Protein AF-A0A136KJE7-F1 (afdb_monomer)

Solvent-accessible surface area (backbone atoms only — not comparable to full-atom values): 7006 Å² total; per-residue (Å²): 77,100,61,38,34,40,43,37,46,48,69,60,40,24,72,77,70,72,50,86,66,73,69,82,59,45,36,32,40,38,42,53,84,40,33,40,37,35,31,39,75,92,46,44,67,60,56,72,63,62,79,51,94,48,48,46,64,43,78,36,43,94,92,47,36,64,54,60,54,52,38,52,53,30,60,77,68,74,46,73,58,38,35,48,53,76,88,57,54,54,74,65,56,50,51,51,34,41,75,67,48,43,59,52,84,64,68,90,85,64,84,80,87,78,89,87,80,135

Foldseek 3Di:
DQAKEKEQDQVVCCVVQVDHDPDRQKIWIDHDQAIEIEGAPVVVVVQPVRPDPRYHYDHADPVRHPLNVVLVVCVVVVHQEYEYDPPRDDPVRVVSNCVRRNYDYDPPPDDPPDDDDD

Mean predicted aligned error: 8.05 Å

Nearest PDB structures (foldseek):
  5cnx-assembly1_C  TM=8.457E-01  e=2.550E-07  Escherichia coli K-12
  5cde-assembly1_B  TM=7.643E-01  e=7.308E-04  Xanthomonas campestris pv. campestris str. ATCC 33913
  3ctz-assembly1_A  TM=7.432E-01  e=2.943E-03  Homo sapiens
  1kp0-assembly1_B  TM=7.437E-01  e=2.754E-03  Actinobacillus
  7yto-assembly2_F-2  TM=7.126E-01  e=5.347E-03  Alcaligenes sp.

Sequence (118 aa):
MRYPLLISNPTNILHLTGISIESRDGWALAIEDEIFFFTDARYSDVLNSTKKPNITTQEISATHPLSVRIQKILALKNHNELYYEADNLTVNEMKLLRKKVGCKTEAYGRRSSQAASN

Radius of gyration: 15.11 Å; Cα contacts (8 Å, |Δi|>4): 173; chains: 1; bounding box: 31×30×56 Å

Structure (mmCIF, N/CA/C/O backbone):
data_AF-A0A136KJE7-F1
#
_entry.id   AF-A0A136KJE7-F1
#
loop_
_atom_site.group_PDB
_atom_site.id
_atom_site.type_symbol
_atom_site.label_atom_id
_atom_site.label_alt_id
_atom_site.label_comp_id
_atom_site.label_asym_id
_atom_site.label_entity_id
_atom_site.label_seq_id
_atom_site.pdbx_PDB_ins_code
_atom_site.Cartn_x
_atom_site.Cartn_y
_atom_site.Cartn_z
_atom_site.occupancy
_atom_site.B_iso_or_equiv
_atom_site.auth_seq_id
_atom_site.auth_comp_id
_atom_site.auth_asym_id
_atom_site.auth_atom_id
_atom_site.pdbx_PDB_model_num
ATOM 1 N N . MET A 1 1 ? -12.738 -3.817 8.349 1.00 58.88 1 MET A N 1
ATOM 2 C CA . MET A 1 1 ? -11.629 -4.246 9.253 1.00 58.88 1 MET A CA 1
ATOM 3 C C . MET A 1 1 ? -11.228 -3.092 10.169 1.00 58.88 1 MET A C 1
ATOM 5 O O . MET A 1 1 ? -10.997 -2.012 9.653 1.00 58.88 1 MET A O 1
ATOM 9 N N . ARG A 1 2 ? -11.117 -3.279 11.496 1.00 76.94 2 ARG A N 1
ATOM 10 C CA . ARG A 1 2 ? -10.711 -2.186 12.417 1.00 76.94 2 ARG A CA 1
ATOM 11 C C . ARG A 1 2 ? -9.225 -1.808 12.302 1.00 76.94 2 ARG A C 1
ATOM 13 O O . ARG A 1 2 ? -8.840 -0.715 12.701 1.00 76.94 2 ARG A O 1
ATOM 20 N N . TYR A 1 3 ? -8.398 -2.712 11.782 1.00 87.50 3 TYR A N 1
ATOM 21 C CA . TYR A 1 3 ? -6.950 -2.547 11.698 1.00 87.50 3 TYR A CA 1
ATOM 22 C C . TYR A 1 3 ? -6.491 -2.470 10.235 1.00 87.50 3 TYR A C 1
ATOM 24 O O . TYR A 1 3 ? -6.922 -3.311 9.443 1.00 87.50 3 TYR A O 1
ATOM 32 N N . PRO A 1 4 ? -5.625 -1.504 9.873 1.00 93.19 4 PRO A N 1
ATOM 33 C CA . PRO A 1 4 ? -5.074 -1.389 8.528 1.00 93.19 4 PRO A CA 1
ATOM 34 C C . PRO A 1 4 ? -4.236 -2.602 8.136 1.00 93.19 4 PRO A C 1
ATOM 36 O O . PRO A 1 4 ? -3.271 -2.934 8.829 1.00 93.19 4 PRO A O 1
ATOM 39 N N . LEU A 1 5 ? -4.562 -3.216 7.000 1.00 94.56 5 LEU A N 1
ATOM 40 C CA . LEU A 1 5 ? -3.839 -4.363 6.456 1.00 94.56 5 LEU A CA 1
ATOM 41 C C . LEU A 1 5 ? -3.238 -4.018 5.093 1.00 94.56 5 LEU A C 1
ATOM 43 O O . LEU A 1 5 ? -3.963 -3.673 4.162 1.00 94.56 5 LEU A O 1
ATOM 47 N N . LEU A 1 6 ? -1.916 -4.136 4.975 1.00 94.56 6 LEU A N 1
ATOM 48 C CA . LEU A 1 6 ? -1.193 -4.072 3.711 1.00 94.56 6 LEU A CA 1
ATOM 49 C C . LEU A 1 6 ? -1.129 -5.464 3.075 1.00 94.56 6 LEU A C 1
ATOM 51 O O . LEU A 1 6 ? -0.444 -6.365 3.562 1.00 94.56 6 LEU A O 1
ATOM 55 N N . ILE A 1 7 ? -1.815 -5.597 1.953 1.00 93.69 7 ILE A N 1
ATOM 56 C CA . ILE A 1 7 ? -1.806 -6.753 1.072 1.00 93.69 7 ILE A CA 1
ATOM 57 C C . ILE A 1 7 ? -0.788 -6.503 -0.040 1.00 93.69 7 ILE A C 1
ATOM 59 O O . ILE A 1 7 ? -0.740 -5.441 -0.661 1.00 93.69 7 ILE A O 1
ATOM 63 N N . SER A 1 8 ? 0.035 -7.508 -0.278 1.00 91.81 8 SER A N 1
ATOM 64 C CA . SER A 1 8 ? 1.131 -7.518 -1.243 1.00 91.81 8 SER A CA 1
ATOM 65 C C . SER A 1 8 ? 1.054 -8.728 -2.172 1.00 91.81 8 SER A C 1
ATOM 67 O O . SER A 1 8 ? 1.648 -8.712 -3.245 1.00 91.81 8 SER A O 1
ATOM 69 N N . ASN A 1 9 ? 0.362 -9.800 -1.775 1.00 91.56 9 ASN A N 1
ATOM 70 C CA . ASN A 1 9 ? 0.139 -10.990 -2.580 1.00 91.56 9 ASN A CA 1
ATOM 71 C C . ASN A 1 9 ? -0.803 -10.674 -3.760 1.00 91.56 9 ASN A C 1
ATOM 73 O O . ASN A 1 9 ? -1.944 -10.269 -3.522 1.00 91.56 9 ASN A O 1
ATOM 77 N N . PRO A 1 10 ? -0.382 -10.894 -5.021 1.00 91.75 10 PRO A N 1
ATOM 78 C CA . PRO A 1 10 ? -1.185 -10.546 -6.197 1.00 91.75 10 PRO A CA 1
ATOM 79 C C . PRO A 1 10 ? -2.531 -11.273 -6.262 1.00 91.75 10 PRO A C 1
ATOM 81 O O . PRO A 1 10 ? -3.529 -10.686 -6.673 1.00 91.75 10 PRO A O 1
ATOM 84 N N . THR A 1 11 ? -2.593 -12.524 -5.798 1.00 92.00 11 THR A N 1
ATOM 85 C CA . THR A 1 11 ? -3.840 -13.300 -5.733 1.00 92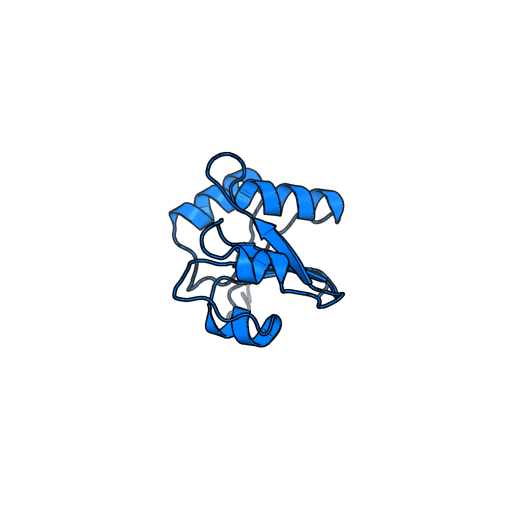.00 11 THR A CA 1
ATOM 86 C C . THR A 1 11 ? -4.823 -12.677 -4.746 1.00 92.00 11 THR A C 1
ATOM 88 O O . THR A 1 11 ? -6.008 -12.546 -5.054 1.00 92.00 11 THR A O 1
ATOM 91 N N . ASN A 1 12 ? -4.341 -12.230 -3.583 1.00 92.75 12 ASN A N 1
ATOM 92 C CA . ASN A 1 12 ? -5.188 -11.574 -2.583 1.00 92.75 12 ASN A CA 1
ATOM 93 C C . ASN A 1 12 ? -5.616 -10.174 -3.039 1.00 92.75 12 ASN A C 1
ATOM 95 O O . ASN A 1 12 ? -6.763 -9.783 -2.829 1.00 92.75 12 ASN A O 1
ATOM 99 N N . ILE A 1 13 ? -4.735 -9.445 -3.728 1.00 93.44 13 ILE A N 1
ATOM 100 C CA . ILE A 1 13 ? -5.073 -8.172 -4.375 1.00 93.44 13 ILE A CA 1
ATOM 101 C C . ILE A 1 13 ? -6.192 -8.381 -5.396 1.00 93.44 13 ILE A C 1
ATOM 103 O O . ILE A 1 13 ? -7.203 -7.681 -5.321 1.00 93.44 13 ILE A O 1
ATOM 107 N N . LEU A 1 14 ? -6.062 -9.360 -6.296 1.00 93.00 14 LEU A N 1
ATOM 108 C CA . LEU A 1 14 ? -7.093 -9.687 -7.283 1.00 93.00 14 LEU A CA 1
ATOM 109 C C . LEU A 1 14 ? -8.416 -10.053 -6.607 1.00 93.00 14 LEU A C 1
ATOM 111 O O . LEU A 1 14 ? -9.464 -9.553 -7.008 1.00 93.00 14 LEU A O 1
ATOM 115 N N . HIS A 1 15 ? -8.377 -10.875 -5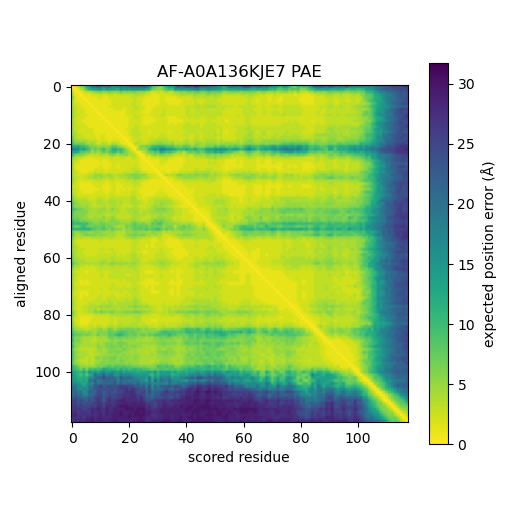.559 1.00 92.00 15 HIS A N 1
ATOM 116 C CA . HIS A 1 15 ? -9.575 -11.278 -4.827 1.00 92.00 15 HIS A CA 1
ATOM 117 C C . HIS A 1 15 ? -10.307 -10.086 -4.185 1.00 92.00 15 HIS A C 1
ATOM 119 O O . HIS A 1 15 ? -11.529 -9.991 -4.279 1.00 92.00 15 HIS A O 1
ATOM 125 N N . LEU A 1 16 ? -9.569 -9.155 -3.571 1.00 90.25 16 LEU A N 1
ATOM 126 C CA . LEU A 1 16 ? -10.145 -8.004 -2.865 1.00 90.25 16 LEU A CA 1
ATOM 127 C C . LEU A 1 16 ? -10.584 -6.876 -3.804 1.00 90.25 16 LEU A C 1
ATOM 129 O O . LEU A 1 16 ? -11.596 -6.218 -3.571 1.00 90.25 16 LEU A O 1
ATOM 133 N N . THR A 1 17 ? -9.811 -6.624 -4.858 1.00 91.00 17 THR A N 1
ATOM 134 C CA . THR A 1 17 ? -9.987 -5.437 -5.709 1.00 91.00 17 THR A CA 1
ATOM 135 C C . THR A 1 17 ? -10.613 -5.756 -7.061 1.00 91.00 17 THR A C 1
ATOM 137 O O . THR A 1 17 ? -11.218 -4.881 -7.685 1.00 91.00 17 THR A O 1
ATOM 140 N N . GLY A 1 18 ? -10.522 -7.003 -7.527 1.00 90.88 18 GLY A N 1
ATOM 141 C CA . GLY A 1 18 ? -10.797 -7.390 -8.913 1.00 90.88 18 GLY A CA 1
ATOM 142 C C . GLY A 1 18 ? -9.755 -6.880 -9.914 1.00 90.88 18 GLY A C 1
ATOM 143 O O . GLY A 1 18 ? -9.966 -7.023 -11.114 1.00 90.88 18 GLY A O 1
ATOM 144 N N . ILE A 1 19 ? -8.665 -6.267 -9.444 1.00 90.25 19 ILE A N 1
ATOM 145 C CA . ILE A 1 19 ? -7.581 -5.756 -10.281 1.00 90.25 19 ILE A CA 1
ATOM 146 C C . ILE A 1 19 ? -6.556 -6.870 -10.461 1.00 90.25 19 ILE A C 1
ATOM 148 O O . ILE A 1 19 ? -6.001 -7.384 -9.490 1.00 90.25 19 ILE A O 1
ATOM 152 N N . SER A 1 20 ? -6.298 -7.228 -11.715 1.00 89.62 20 SER A N 1
ATOM 153 C CA . SER A 1 20 ? -5.202 -8.123 -12.065 1.00 89.62 20 SER A CA 1
ATOM 154 C C . SER A 1 20 ? -3.945 -7.295 -12.304 1.00 89.62 20 SER A C 1
ATOM 156 O O . SER A 1 20 ? -3.952 -6.366 -13.109 1.00 89.62 20 SER A O 1
ATOM 158 N N . ILE A 1 21 ? -2.885 -7.630 -11.579 1.00 84.75 21 ILE A N 1
ATOM 159 C CA . ILE A 1 21 ? -1.540 -7.109 -11.795 1.00 84.75 21 ILE A CA 1
ATOM 160 C C . ILE A 1 21 ? -0.612 -8.275 -12.073 1.00 84.75 21 ILE A C 1
ATOM 162 O O . ILE A 1 21 ? -0.743 -9.348 -11.475 1.00 84.75 21 ILE A O 1
ATOM 166 N N . GLU A 1 22 ? 0.336 -8.057 -12.972 1.00 75.31 22 GLU A N 1
ATOM 167 C CA . GLU A 1 22 ? 1.407 -9.013 -13.165 1.00 75.31 22 GLU A CA 1
ATOM 168 C C . GLU A 1 22 ? 2.396 -8.882 -12.009 1.00 75.31 22 GLU A C 1
ATOM 170 O O . GLU A 1 22 ? 2.828 -7.788 -11.648 1.00 75.31 22 GLU A O 1
ATOM 175 N N . SER A 1 23 ? 2.798 -10.017 -11.439 1.00 70.94 23 SER A N 1
ATOM 176 C CA . SER A 1 23 ? 3.856 -10.065 -10.429 1.00 70.94 23 SER A CA 1
ATOM 177 C C . SER A 1 23 ? 3.620 -9.113 -9.234 1.00 70.94 23 SER A C 1
ATOM 179 O O . SER A 1 23 ? 2.492 -8.914 -8.792 1.00 70.94 23 SER A O 1
ATOM 181 N N . ARG A 1 24 ? 4.696 -8.573 -8.655 1.00 76.31 24 ARG A N 1
ATOM 182 C CA . ARG A 1 24 ? 4.734 -7.792 -7.410 1.00 76.31 24 ARG A CA 1
ATOM 183 C C . ARG A 1 24 ? 4.724 -6.277 -7.673 1.00 76.31 24 ARG A C 1
ATOM 185 O O . ARG A 1 24 ? 5.379 -5.525 -6.959 1.00 76.31 24 ARG A O 1
ATOM 192 N N . ASP A 1 25 ? 3.995 -5.855 -8.707 1.00 88.19 25 ASP A N 1
ATOM 193 C CA . ASP A 1 25 ? 3.912 -4.465 -9.188 1.00 88.19 25 ASP A CA 1
ATOM 194 C C . ASP A 1 25 ? 2.749 -3.660 -8.567 1.00 88.19 25 ASP A C 1
ATOM 196 O O . ASP A 1 25 ? 2.395 -2.567 -9.022 1.00 88.19 25 ASP A O 1
ATOM 200 N N . GLY A 1 26 ? 2.136 -4.182 -7.505 1.00 92.25 26 GLY A N 1
ATOM 201 C CA . GLY A 1 26 ? 1.064 -3.486 -6.818 1.00 92.25 26 GLY A CA 1
ATOM 202 C C . GLY A 1 26 ? 0.837 -3.952 -5.390 1.00 92.25 26 GLY A C 1
ATOM 203 O O . GLY A 1 26 ? 1.232 -5.044 -4.983 1.00 92.25 26 GLY A O 1
ATOM 204 N N . TRP A 1 27 ? 0.189 -3.07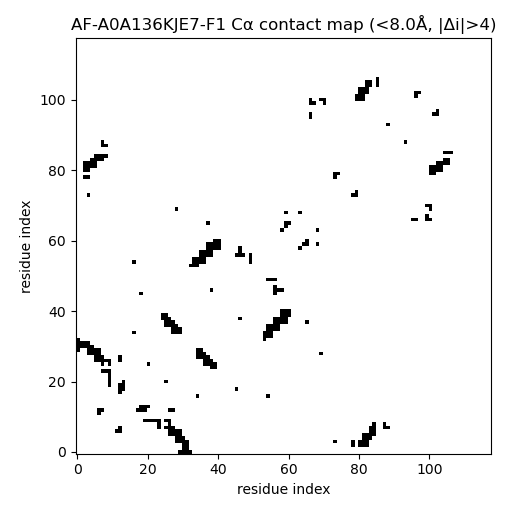7 -4.630 1.00 94.25 27 TRP A N 1
ATOM 205 C CA . TRP A 1 27 ? -0.139 -3.260 -3.221 1.00 94.25 27 TRP A CA 1
ATOM 206 C C . TRP A 1 27 ? -1.561 -2.775 -2.972 1.00 94.25 27 TRP A C 1
ATOM 208 O O . TRP A 1 27 ? -2.029 -1.845 -3.628 1.00 94.25 27 TRP A O 1
ATOM 218 N N . ALA A 1 28 ? -2.234 -3.345 -1.982 1.00 95.38 28 ALA A N 1
ATOM 219 C CA . ALA A 1 28 ? -3.509 -2.833 -1.500 1.00 95.38 28 ALA A CA 1
ATOM 220 C C . ALA A 1 28 ? -3.429 -2.572 0.004 1.00 95.38 28 ALA A C 1
ATOM 222 O O . ALA A 1 28 ? -2.924 -3.399 0.752 1.00 95.38 28 ALA A O 1
ATOM 223 N N . LEU A 1 29 ? -3.924 -1.428 0.460 1.00 96.19 29 LEU A N 1
ATOM 224 C CA . LEU A 1 29 ? -4.121 -1.132 1.875 1.00 96.19 29 LEU A CA 1
ATOM 225 C C . LEU A 1 29 ? -5.620 -1.146 2.150 1.00 96.19 29 LEU A C 1
ATOM 227 O O . LEU A 1 29 ? -6.340 -0.279 1.658 1.00 96.19 29 LEU A O 1
ATOM 231 N N . ALA A 1 30 ? -6.077 -2.128 2.918 1.00 95.44 30 ALA A N 1
ATOM 232 C CA . ALA A 1 30 ? -7.462 -2.222 3.360 1.00 95.44 30 ALA A CA 1
ATOM 233 C C . ALA A 1 30 ? -7.608 -1.569 4.741 1.00 95.44 30 ALA A C 1
ATOM 235 O O . ALA A 1 30 ? -6.896 -1.939 5.680 1.00 95.44 30 ALA A O 1
ATOM 236 N N . ILE A 1 31 ? -8.521 -0.605 4.864 1.00 94.00 31 ILE A N 1
ATOM 237 C CA . ILE A 1 31 ? -8.861 0.078 6.120 1.00 94.00 31 ILE A CA 1
ATOM 238 C C . ILE A 1 31 ? -10.377 0.196 6.180 1.00 94.00 31 ILE A C 1
ATOM 240 O O . ILE A 1 31 ? -10.974 0.790 5.290 1.00 94.00 31 ILE A O 1
ATOM 244 N N . GL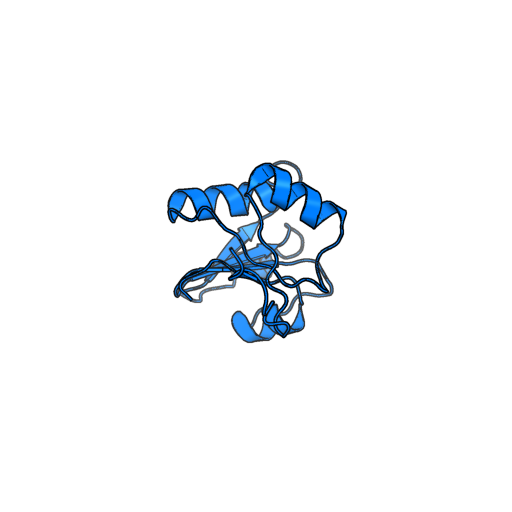U A 1 32 ? -10.996 -0.339 7.233 1.00 89.50 32 GLU A N 1
ATOM 245 C CA . GLU A 1 32 ? -12.453 -0.300 7.402 1.00 89.50 32 GLU A CA 1
ATOM 246 C C . GLU A 1 32 ? -13.172 -0.906 6.188 1.00 89.50 32 GLU A C 1
ATOM 248 O O . GLU A 1 32 ? -13.022 -2.118 5.990 1.00 89.50 32 GLU A O 1
ATOM 253 N N . ASP A 1 33 ? -13.897 -0.085 5.422 1.00 89.75 33 ASP A N 1
ATOM 254 C CA . ASP A 1 33 ? -14.632 -0.443 4.201 1.00 89.75 33 ASP A CA 1
ATOM 255 C C . ASP A 1 33 ? -13.996 0.160 2.929 1.00 89.75 33 ASP A C 1
ATOM 257 O O . ASP A 1 33 ? -14.575 0.099 1.843 1.00 89.75 33 ASP A O 1
ATOM 261 N N . GLU A 1 34 ? -12.795 0.732 3.045 1.00 94.19 34 GLU A N 1
ATOM 262 C CA . GLU A 1 34 ? -12.047 1.359 1.955 1.00 94.19 34 GLU A CA 1
ATOM 263 C C . GLU A 1 34 ? -10.802 0.545 1.582 1.00 94.19 34 GLU A C 1
ATOM 265 O O . GLU A 1 34 ? -10.104 -0.027 2.427 1.00 94.19 34 GLU A O 1
ATOM 270 N N . ILE A 1 35 ? -10.486 0.538 0.288 1.00 96.12 35 ILE A N 1
ATOM 271 C CA . ILE A 1 35 ? -9.262 -0.044 -0.250 1.00 96.12 35 ILE A CA 1
ATOM 272 C C . ILE A 1 35 ? -8.480 1.035 -0.991 1.00 96.12 35 ILE A C 1
ATOM 274 O O . ILE A 1 35 ? -8.986 1.689 -1.901 1.00 96.12 35 ILE A O 1
ATOM 278 N N . PHE A 1 36 ? -7.207 1.176 -0.647 1.00 96.06 36 PHE A N 1
ATOM 279 C CA . PHE A 1 36 ? -6.264 2.000 -1.390 1.00 96.06 36 PHE A CA 1
ATOM 280 C C . PHE A 1 36 ? -5.361 1.089 -2.208 1.00 96.06 36 PHE A C 1
ATOM 282 O O . PHE A 1 36 ? -4.598 0.309 -1.642 1.00 96.06 36 PHE A O 1
ATOM 289 N N . PHE A 1 37 ? -5.460 1.167 -3.528 1.00 96.19 37 PHE A N 1
ATOM 290 C CA . PHE A 1 37 ? -4.636 0.383 -4.438 1.00 96.19 37 PHE A CA 1
ATOM 291 C C . PHE A 1 37 ? -3.450 1.216 -4.925 1.00 96.19 37 PHE A C 1
ATOM 293 O O . PHE A 1 37 ? -3.632 2.343 -5.381 1.00 96.19 37 PHE A O 1
ATOM 300 N N . PHE A 1 38 ? -2.244 0.663 -4.842 1.00 95.31 38 PHE A N 1
ATOM 301 C CA . PHE A 1 38 ? -1.001 1.320 -5.228 1.00 95.31 38 PHE A CA 1
ATOM 302 C C . PHE A 1 38 ? -0.323 0.554 -6.351 1.00 95.31 38 PHE A C 1
ATOM 304 O O . PHE A 1 38 ? -0.127 -0.653 -6.235 1.00 95.31 38 PHE A O 1
ATOM 311 N N . THR A 1 39 ? 0.097 1.263 -7.390 1.00 94.75 39 THR A N 1
ATOM 312 C CA . THR A 1 39 ? 0.915 0.726 -8.486 1.00 94.75 39 THR A CA 1
ATOM 313 C C . THR A 1 39 ? 1.687 1.866 -9.156 1.00 94.75 39 THR A C 1
ATOM 315 O O . THR A 1 39 ? 1.502 3.028 -8.786 1.00 94.75 39 THR A O 1
ATOM 318 N N . ASP A 1 40 ? 2.590 1.569 -10.083 1.00 92.31 40 ASP A N 1
ATOM 319 C CA . ASP A 1 40 ? 3.343 2.597 -10.806 1.00 92.31 40 ASP A CA 1
ATOM 320 C C . ASP A 1 40 ? 2.667 3.020 -12.124 1.00 92.31 40 ASP A C 1
ATOM 322 O O . ASP A 1 40 ? 1.637 2.481 -12.535 1.00 92.31 40 ASP A O 1
ATOM 326 N N . ALA A 1 41 ? 3.260 4.008 -12.798 1.00 91.38 41 ALA A N 1
ATOM 327 C CA . ALA A 1 41 ? 2.730 4.602 -14.024 1.00 91.38 41 ALA A CA 1
ATOM 328 C C . ALA A 1 41 ? 2.558 3.617 -15.200 1.00 91.38 41 ALA A C 1
ATOM 330 O O . ALA A 1 41 ? 1.782 3.902 -16.117 1.00 91.38 41 ALA A O 1
ATOM 331 N N . ARG A 1 42 ? 3.238 2.458 -15.194 1.00 90.44 42 ARG A N 1
ATOM 332 C CA . ARG A 1 42 ? 3.082 1.424 -16.237 1.00 90.44 42 ARG A CA 1
ATOM 333 C C . ARG A 1 42 ? 1.664 0.854 -16.245 1.00 90.44 42 ARG A C 1
ATOM 335 O O . ARG A 1 42 ? 1.185 0.440 -17.292 1.00 90.44 42 ARG A O 1
ATOM 342 N N . TYR A 1 43 ? 0.976 0.914 -15.105 1.00 89.88 43 TYR A N 1
ATOM 343 C CA . TYR A 1 43 ? -0.399 0.455 -14.919 1.00 89.88 43 TYR A CA 1
ATOM 344 C C . TYR A 1 43 ? -1.405 1.620 -14.912 1.00 89.88 43 TYR A C 1
ATOM 346 O O . TYR A 1 43 ? -2.443 1.561 -14.252 1.00 89.88 43 TYR A O 1
ATOM 354 N N . SER A 1 44 ? -1.117 2.699 -15.647 1.00 85.38 44 SER A N 1
ATOM 355 C CA . SER A 1 44 ? -1.989 3.883 -15.736 1.00 85.38 44 SER A CA 1
ATOM 356 C C . SER A 1 44 ? -3.425 3.566 -16.168 1.00 85.38 44 SER A C 1
ATOM 358 O O . SER A 1 44 ? -4.364 4.177 -15.655 1.00 85.38 44 SER A O 1
ATOM 360 N N . ASP A 1 45 ? -3.627 2.560 -17.019 1.00 86.69 45 ASP A N 1
ATOM 361 C CA . ASP A 1 45 ? -4.966 2.091 -17.386 1.00 86.69 45 ASP A CA 1
ATOM 362 C C . ASP A 1 45 ? -5.751 1.603 -16.162 1.00 86.69 45 ASP A C 1
ATOM 364 O O . ASP A 1 45 ? -6.924 1.939 -16.002 1.00 86.69 45 ASP A O 1
ATOM 368 N N . VAL A 1 46 ? -5.110 0.880 -15.238 1.00 85.94 46 VAL A N 1
ATOM 369 C CA . VAL A 1 46 ? -5.725 0.432 -13.976 1.00 85.94 46 VAL A CA 1
ATOM 370 C C . VAL A 1 46 ? -6.041 1.623 -13.071 1.00 85.94 46 VAL A C 1
ATOM 372 O O . VAL A 1 46 ? -7.129 1.686 -12.486 1.00 85.94 46 VAL A O 1
ATOM 375 N N . LEU A 1 47 ? -5.113 2.584 -12.984 1.00 84.50 47 LEU A N 1
ATOM 376 C CA . LEU A 1 47 ? -5.286 3.800 -12.188 1.00 84.50 47 LEU A CA 1
ATOM 377 C C . LEU A 1 47 ? -6.513 4.604 -12.641 1.00 84.50 47 LEU A C 1
ATOM 379 O O . LEU A 1 47 ? -7.253 5.093 -11.789 1.00 84.50 47 LEU A O 1
ATOM 383 N N . ASN A 1 48 ? -6.754 4.682 -13.952 1.00 83.06 48 ASN A N 1
ATOM 384 C CA . ASN A 1 48 ? -7.820 5.491 -14.547 1.00 83.06 48 ASN A CA 1
ATOM 385 C C . ASN A 1 48 ? -9.157 4.747 -14.719 1.00 83.06 48 ASN A C 1
ATOM 387 O O . ASN A 1 48 ? -10.215 5.378 -14.750 1.00 83.06 48 ASN A O 1
ATOM 391 N N . SER A 1 49 ? -9.137 3.419 -14.866 1.00 83.25 49 SER A N 1
ATOM 392 C CA . SER A 1 49 ? -10.337 2.624 -15.177 1.00 83.25 49 SER A CA 1
ATOM 393 C C . SER A 1 49 ? -11.083 2.108 -13.946 1.00 83.25 49 SER A C 1
ATOM 395 O O . SER A 1 49 ? -12.257 1.739 -14.050 1.00 83.25 49 SER A O 1
ATOM 397 N N . THR A 1 50 ? -10.446 2.100 -12.772 1.00 83.81 50 THR A N 1
ATOM 398 C CA . THR A 1 50 ? -11.078 1.630 -11.533 1.00 83.81 50 THR A CA 1
ATOM 399 C C . THR A 1 50 ? -12.167 2.609 -11.083 1.00 83.81 50 THR A C 1
ATOM 401 O O . THR A 1 50 ? -11.877 3.687 -10.579 1.00 83.81 50 THR A O 1
ATOM 404 N N . LYS A 1 51 ? -13.442 2.226 -11.242 1.00 81.00 51 LYS A N 1
ATOM 405 C CA . LYS A 1 51 ? -14.620 3.037 -10.852 1.00 81.00 51 LYS A CA 1
ATOM 406 C C . LYS A 1 51 ? -15.360 2.518 -9.614 1.00 81.00 51 LYS A C 1
ATOM 408 O O . LYS A 1 51 ? -16.508 2.885 -9.376 1.00 81.00 51 LYS A O 1
ATOM 413 N N . LYS A 1 52 ? -14.746 1.614 -8.848 1.00 86.75 52 LYS A N 1
ATOM 414 C CA . LYS A 1 52 ? -15.382 1.046 -7.653 1.00 86.75 52 LYS A CA 1
ATOM 415 C C . LYS A 1 52 ? -15.401 2.100 -6.535 1.00 86.75 52 LYS A C 1
ATOM 417 O O . LYS A 1 52 ? -14.342 2.634 -6.223 1.00 86.75 52 LYS A O 1
ATOM 422 N N . PRO A 1 53 ? -16.559 2.387 -5.911 1.00 87.31 53 PRO A N 1
ATOM 423 C CA . PRO A 1 53 ? -16.700 3.504 -4.969 1.00 87.31 53 PRO A CA 1
ATOM 424 C C . PRO A 1 53 ? -15.853 3.343 -3.701 1.00 87.31 53 PRO A C 1
ATOM 426 O O . PRO A 1 53 ? -15.518 4.327 -3.054 1.00 87.31 53 PRO A O 1
ATOM 429 N N . ASN A 1 54 ? -15.495 2.107 -3.357 1.00 93.06 54 ASN A N 1
ATOM 430 C CA . ASN A 1 54 ? -14.684 1.767 -2.197 1.00 93.06 54 ASN A CA 1
ATOM 431 C C . ASN A 1 54 ? -13.197 1.556 -2.526 1.00 93.06 54 ASN A C 1
ATOM 433 O O . ASN A 1 54 ? -12.448 1.139 -1.646 1.00 93.06 54 ASN A O 1
ATOM 437 N N . ILE A 1 55 ? -12.763 1.799 -3.771 1.00 94.88 55 ILE A N 1
ATOM 438 C CA . ILE A 1 55 ? -11.362 1.642 -4.175 1.00 94.88 55 ILE A CA 1
ATOM 439 C C . ILE A 1 55 ? -10.806 2.972 -4.666 1.00 94.88 55 ILE A C 1
ATOM 441 O O . ILE A 1 55 ? -11.257 3.517 -5.668 1.00 94.88 55 ILE A O 1
ATOM 445 N N . THR A 1 56 ? -9.769 3.455 -3.989 1.00 94.75 56 THR A N 1
ATOM 446 C CA . THR A 1 56 ? -8.987 4.615 -4.420 1.00 94.75 56 THR A CA 1
ATOM 447 C C . THR A 1 56 ? -7.652 4.146 -4.981 1.00 94.75 56 THR A C 1
ATOM 449 O O . THR A 1 56 ? -6.847 3.553 -4.264 1.00 94.75 56 THR A O 1
ATOM 452 N N . THR A 1 57 ? -7.392 4.423 -6.254 1.00 94.25 57 THR A N 1
ATOM 453 C CA . THR A 1 57 ? -6.115 4.123 -6.906 1.00 94.25 57 THR A CA 1
ATOM 454 C C . THR A 1 57 ? -5.103 5.246 -6.666 1.00 94.25 57 THR A C 1
ATOM 456 O O . THR A 1 57 ? -5.445 6.429 -6.648 1.00 94.25 57 THR A O 1
ATOM 459 N N . GLN A 1 58 ? -3.839 4.892 -6.437 1.00 94.62 58 GLN A N 1
ATOM 460 C CA . GLN A 1 58 ? -2.753 5.843 -6.219 1.00 94.62 58 GLN A CA 1
ATOM 461 C C . GLN A 1 58 ? -1.484 5.403 -6.938 1.00 94.62 58 GLN A C 1
ATOM 463 O O . GLN A 1 58 ? -0.983 4.299 -6.737 1.00 94.62 58 GLN A O 1
ATOM 468 N N . GLU A 1 59 ? -0.910 6.319 -7.711 1.00 94.50 59 GLU A N 1
ATOM 469 C CA . GLU A 1 59 ? 0.400 6.102 -8.309 1.00 94.50 59 GLU A CA 1
ATOM 470 C C . GLU A 1 59 ? 1.517 6.219 -7.257 1.00 94.50 59 GLU A C 1
ATOM 472 O O . GLU A 1 59 ? 1.572 7.183 -6.466 1.00 94.50 59 GLU A O 1
ATOM 477 N N . ILE A 1 60 ? 2.433 5.250 -7.279 1.00 93.56 60 ILE A N 1
ATOM 478 C CA . ILE A 1 60 ? 3.707 5.291 -6.563 1.00 93.56 60 ILE A CA 1
ATOM 479 C C . ILE A 1 60 ? 4.860 5.584 -7.519 1.00 93.56 60 ILE A C 1
ATOM 481 O O . ILE A 1 60 ? 4.895 5.143 -8.664 1.00 93.56 60 ILE A O 1
ATOM 485 N N . SER A 1 61 ? 5.843 6.320 -7.017 1.00 93.50 61 SER A N 1
ATOM 486 C CA . SER A 1 61 ? 7.044 6.677 -7.768 1.00 93.50 61 SER A CA 1
ATOM 487 C C . SER A 1 61 ? 8.219 6.906 -6.822 1.00 93.50 61 SER A C 1
ATOM 489 O O . SER A 1 61 ? 8.068 6.871 -5.599 1.00 93.50 61 SER A O 1
ATOM 491 N N . ALA A 1 62 ? 9.406 7.182 -7.366 1.00 89.75 62 ALA A N 1
ATOM 492 C CA . ALA A 1 62 ? 10.574 7.514 -6.551 1.00 89.75 62 ALA A CA 1
ATOM 493 C C . ALA A 1 62 ? 10.349 8.762 -5.673 1.00 89.75 62 ALA A C 1
ATOM 495 O O . ALA A 1 62 ? 10.815 8.811 -4.535 1.00 89.75 62 ALA A O 1
ATOM 496 N N . THR A 1 63 ? 9.603 9.756 -6.173 1.00 90.81 63 THR A N 1
ATOM 497 C CA . THR A 1 63 ? 9.270 10.980 -5.423 1.00 90.81 63 THR A CA 1
ATOM 498 C C . THR A 1 63 ? 8.135 10.758 -4.424 1.00 90.81 63 THR A C 1
ATOM 500 O O . THR A 1 63 ? 8.089 11.412 -3.382 1.00 90.81 63 THR A O 1
ATOM 503 N N . HIS A 1 64 ? 7.250 9.797 -4.700 1.00 91.81 64 HIS A N 1
ATOM 504 C CA . HIS A 1 64 ? 6.109 9.445 -3.858 1.00 91.81 64 HIS A CA 1
ATOM 505 C C . HIS A 1 64 ? 6.074 7.934 -3.585 1.00 91.81 64 HIS A C 1
ATOM 507 O O . HIS A 1 64 ? 5.205 7.232 -4.109 1.00 91.81 64 HIS A O 1
ATOM 513 N N . PRO A 1 65 ? 7.008 7.409 -2.770 1.00 91.56 65 PRO A N 1
ATOM 514 C CA . PRO A 1 65 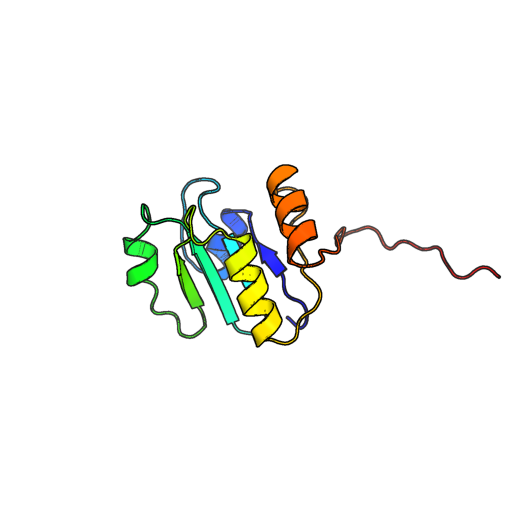? 7.122 5.973 -2.552 1.00 91.56 65 PRO A CA 1
ATOM 515 C C . PRO A 1 65 ? 5.955 5.434 -1.717 1.00 91.56 65 PRO A C 1
ATOM 517 O O . PRO A 1 65 ? 5.355 6.164 -0.920 1.00 91.56 65 PRO A O 1
ATOM 520 N N . LEU A 1 66 ? 5.703 4.126 -1.827 1.00 92.06 66 LEU A N 1
ATOM 521 C CA . LEU A 1 66 ? 4.636 3.405 -1.118 1.00 92.06 66 LEU A CA 1
ATOM 522 C C . LEU A 1 66 ? 4.565 3.757 0.378 1.00 92.06 66 LEU A C 1
ATOM 524 O O . LEU A 1 66 ? 3.508 4.112 0.890 1.00 92.06 66 LEU A O 1
ATOM 528 N N . SER A 1 67 ? 5.708 3.743 1.072 1.00 91.38 67 SER A N 1
ATOM 529 C CA . SER A 1 67 ? 5.777 4.058 2.507 1.00 91.38 67 SER A CA 1
ATOM 530 C C . SER A 1 67 ? 5.265 5.461 2.853 1.00 91.38 67 SER A C 1
ATOM 532 O O . SER A 1 67 ? 4.642 5.640 3.894 1.00 91.38 67 SER A O 1
ATOM 534 N N . VAL A 1 68 ? 5.486 6.453 1.983 1.00 91.06 68 VAL A N 1
ATOM 535 C CA . VAL A 1 68 ? 4.997 7.829 2.179 1.00 91.06 68 VAL A CA 1
ATOM 536 C C . VAL A 1 68 ? 3.493 7.908 1.943 1.00 91.06 68 VAL A C 1
ATOM 538 O O . VAL A 1 68 ? 2.801 8.601 2.686 1.00 91.06 68 VAL A O 1
ATOM 541 N N . ARG A 1 69 ? 2.974 7.196 0.935 1.00 93.25 69 ARG A N 1
ATOM 542 C CA . ARG A 1 69 ? 1.529 7.128 0.672 1.00 93.25 69 ARG A CA 1
ATOM 543 C C . ARG A 1 69 ? 0.786 6.492 1.846 1.00 93.25 69 ARG A C 1
ATOM 545 O O . ARG A 1 69 ? -0.149 7.094 2.368 1.00 93.25 69 ARG A O 1
ATOM 552 N N . ILE A 1 70 ? 1.266 5.340 2.312 1.00 94.06 70 ILE A N 1
ATOM 553 C CA . ILE A 1 70 ? 0.690 4.620 3.453 1.00 94.06 70 ILE A CA 1
ATOM 554 C C . ILE A 1 70 ? 0.727 5.485 4.716 1.00 94.06 70 ILE A C 1
ATOM 556 O O . ILE A 1 70 ? -0.297 5.639 5.373 1.00 94.06 70 ILE A O 1
ATOM 560 N N . GLN A 1 71 ? 1.866 6.114 5.024 1.00 92.12 71 GLN A N 1
ATOM 561 C CA . GLN A 1 71 ? 1.988 6.992 6.192 1.00 92.12 71 GLN A CA 1
ATOM 562 C C . GLN A 1 71 ? 0.944 8.119 6.181 1.00 92.12 71 GLN A C 1
ATOM 564 O O . GLN A 1 71 ? 0.319 8.384 7.205 1.00 92.12 71 GLN A O 1
ATOM 569 N N . LYS A 1 72 ? 0.729 8.765 5.025 1.00 92.88 72 LYS A N 1
ATOM 570 C CA . LYS A 1 72 ? -0.278 9.827 4.886 1.00 92.88 72 LYS A CA 1
ATOM 571 C C . LYS A 1 72 ? -1.692 9.308 5.148 1.00 92.88 72 LYS A C 1
ATOM 573 O O . LYS A 1 72 ? -2.435 9.952 5.877 1.00 92.88 72 LYS A O 1
ATOM 578 N N . ILE A 1 73 ? -2.053 8.156 4.583 1.00 94.06 73 ILE A N 1
ATOM 579 C CA . ILE A 1 73 ? -3.393 7.570 4.753 1.00 94.06 73 ILE A CA 1
ATOM 580 C C . ILE A 1 73 ? -3.639 7.200 6.214 1.00 94.06 73 ILE A C 1
ATOM 582 O O . ILE A 1 73 ? -4.679 7.542 6.767 1.00 94.06 73 ILE A O 1
ATOM 586 N N . LEU A 1 74 ? -2.669 6.552 6.858 1.00 92.94 74 LEU A N 1
ATOM 587 C CA . LEU A 1 74 ? -2.787 6.155 8.259 1.00 92.94 74 LEU A CA 1
ATOM 588 C C . LEU A 1 74 ? -2.906 7.365 9.187 1.00 92.94 74 LEU A C 1
ATOM 590 O O . LEU A 1 74 ? -3.757 7.358 10.071 1.00 92.94 74 LEU A O 1
ATOM 594 N N . ALA A 1 75 ? -2.132 8.426 8.937 1.00 91.56 75 ALA A N 1
ATOM 595 C CA . ALA A 1 75 ? -2.246 9.676 9.684 1.00 91.56 75 ALA A CA 1
ATOM 596 C C . ALA A 1 75 ? -3.629 10.327 9.509 1.00 91.56 75 ALA A C 1
ATOM 598 O O . ALA A 1 75 ? -4.234 10.744 10.491 1.00 91.56 75 ALA A O 1
ATOM 599 N N . LEU A 1 76 ? -4.159 10.367 8.281 1.00 92.75 76 LEU A N 1
ATOM 600 C CA . LEU A 1 76 ? -5.500 10.902 8.001 1.00 92.75 76 LEU A CA 1
ATOM 601 C C . LEU A 1 76 ? -6.614 10.083 8.668 1.00 92.75 76 LEU A C 1
ATOM 603 O O . LEU A 1 76 ? -7.633 10.641 9.066 1.00 92.75 76 LEU A O 1
ATOM 607 N N . LYS A 1 77 ? -6.420 8.767 8.790 1.00 91.56 77 LYS A N 1
ATOM 608 C CA . LYS A 1 77 ? -7.379 7.825 9.383 1.00 91.56 77 LYS A CA 1
ATOM 609 C C . LYS A 1 77 ? -7.121 7.552 10.876 1.00 91.56 77 LYS A C 1
ATOM 611 O O . LYS A 1 77 ? -7.769 6.688 11.450 1.00 91.56 77 LYS A O 1
ATOM 616 N N . ASN A 1 78 ? -6.207 8.284 11.521 1.00 90.31 78 ASN A N 1
ATOM 617 C CA . ASN A 1 78 ? -5.836 8.125 12.937 1.00 90.31 78 ASN A CA 1
ATOM 618 C C . ASN A 1 78 ? -5.397 6.699 13.333 1.00 90.31 78 ASN A C 1
ATOM 620 O O . ASN A 1 78 ? -5.687 6.224 14.434 1.00 90.31 78 ASN A O 1
ATOM 624 N N . HIS A 1 79 ? -4.668 6.016 12.452 1.00 89.12 79 HIS A N 1
ATOM 625 C CA . HIS A 1 79 ? -4.065 4.720 12.745 1.00 89.12 79 HIS A CA 1
ATOM 626 C C . HIS A 1 79 ? -2.565 4.846 13.015 1.00 89.12 79 HIS A C 1
ATOM 628 O O . HI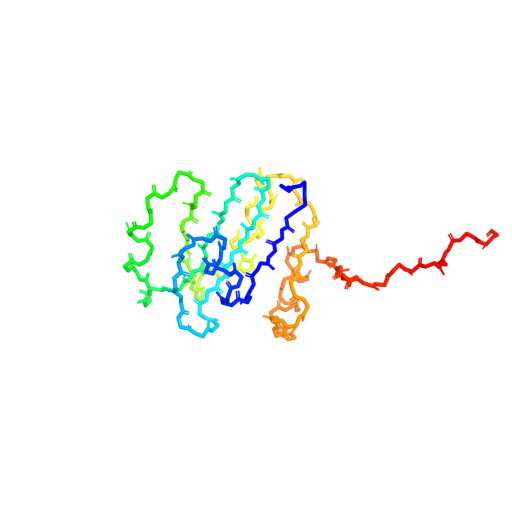S A 1 79 ? -1.818 5.415 12.224 1.00 89.12 79 HIS A O 1
ATOM 634 N N . ASN A 1 80 ? -2.120 4.227 14.110 1.00 84.88 80 ASN A N 1
ATOM 635 C CA . ASN A 1 80 ? -0.712 4.199 14.528 1.00 84.88 80 ASN A CA 1
ATOM 636 C C . ASN A 1 80 ? -0.042 2.841 14.272 1.00 84.88 80 ASN A C 1
ATOM 638 O O . ASN A 1 80 ? 1.111 2.636 14.644 1.00 84.88 80 ASN A O 1
ATOM 642 N N . GLU A 1 81 ? -0.784 1.893 13.702 1.00 85.69 81 GLU A N 1
ATOM 643 C CA . GLU A 1 81 ? -0.331 0.530 13.458 1.00 85.69 81 GLU A CA 1
ATOM 644 C C . GLU A 1 81 ? -0.668 0.120 12.028 1.00 85.69 81 GLU A C 1
ATOM 646 O O . GLU A 1 81 ? -1.718 0.478 11.490 1.00 85.69 81 GLU A O 1
ATOM 651 N N . LEU A 1 82 ? 0.232 -0.663 11.437 1.00 89.88 82 LEU A N 1
ATOM 652 C CA . LEU A 1 82 ? 0.053 -1.291 10.137 1.00 89.88 82 LEU A CA 1
ATOM 653 C C . LEU A 1 82 ? 0.371 -2.780 10.239 1.00 89.88 82 LEU A C 1
ATOM 655 O O . LEU A 1 82 ? 1.483 -3.146 10.642 1.00 89.88 82 LEU A O 1
ATOM 659 N N . TYR A 1 83 ? -0.584 -3.598 9.810 1.00 90.19 83 TYR A N 1
ATOM 660 C CA . TYR A 1 83 ? -0.452 -5.040 9.641 1.00 90.19 83 TYR A CA 1
ATOM 661 C C . TYR A 1 83 ? -0.122 -5.350 8.179 1.00 90.19 83 TYR A C 1
ATOM 663 O O . TYR A 1 83 ? -0.411 -4.549 7.289 1.00 90.19 83 TYR A O 1
ATOM 671 N N . TYR A 1 84 ? 0.522 -6.483 7.911 1.00 90.62 84 TYR A N 1
ATOM 672 C CA . TYR A 1 84 ? 0.956 -6.856 6.564 1.00 90.62 84 TYR A CA 1
ATOM 673 C C . TYR A 1 84 ? 1.100 -8.369 6.402 1.00 90.62 84 TYR A C 1
ATOM 675 O O . TYR A 1 84 ? 1.266 -9.095 7.383 1.00 90.62 84 TYR A O 1
ATOM 683 N N . GLU A 1 85 ? 1.095 -8.835 5.156 1.00 87.88 85 GLU A N 1
ATOM 684 C CA . GLU A 1 85 ? 1.386 -10.230 4.817 1.00 87.88 85 GLU A CA 1
ATOM 685 C C . GLU A 1 85 ? 2.883 -10.525 4.963 1.00 87.88 85 GLU A C 1
ATOM 687 O O . GLU A 1 85 ? 3.717 -9.976 4.240 1.00 87.88 85 GLU A O 1
ATOM 692 N N . ALA A 1 86 ? 3.232 -11.399 5.908 1.00 77.88 86 ALA A N 1
ATOM 693 C CA . ALA A 1 86 ? 4.625 -11.685 6.247 1.00 77.88 86 ALA A CA 1
ATOM 694 C C . ALA A 1 86 ? 5.419 -12.302 5.082 1.00 77.88 86 ALA A C 1
ATOM 696 O O . ALA A 1 86 ? 6.602 -12.005 4.925 1.00 77.88 86 ALA A O 1
ATOM 697 N N . ASP A 1 87 ? 4.762 -13.115 4.254 1.00 80.69 87 ASP A N 1
ATOM 698 C CA . ASP A 1 87 ? 5.437 -13.945 3.250 1.00 80.69 87 ASP A CA 1
ATOM 699 C C . ASP A 1 87 ? 5.698 -13.212 1.931 1.00 80.69 87 ASP A C 1
ATOM 701 O O . ASP A 1 87 ? 6.496 -13.668 1.114 1.00 80.69 87 ASP A O 1
ATOM 705 N N . ASN A 1 88 ? 5.042 -12.066 1.711 1.00 81.00 88 ASN A N 1
ATOM 706 C CA . ASN A 1 88 ? 5.110 -11.354 0.440 1.00 81.00 88 ASN A CA 1
ATOM 707 C C . ASN A 1 88 ? 5.535 -9.887 0.565 1.00 81.00 88 ASN A C 1
ATOM 709 O O . ASN A 1 88 ? 5.292 -9.099 -0.343 1.00 81.00 88 ASN A O 1
ATOM 713 N N . LEU A 1 89 ? 6.294 -9.548 1.615 1.00 82.25 89 LEU A N 1
ATOM 714 C CA . LEU A 1 89 ? 7.119 -8.334 1.673 1.00 82.25 89 LEU A CA 1
ATOM 715 C C . LEU A 1 89 ? 8.613 -8.672 1.724 1.00 82.25 89 LEU A C 1
ATOM 717 O O . LEU A 1 89 ? 9.049 -9.601 2.394 1.00 82.25 89 LEU A O 1
ATOM 721 N N . THR A 1 90 ? 9.425 -7.915 0.985 1.00 82.69 90 THR A N 1
ATOM 722 C CA . THR A 1 90 ? 10.886 -8.019 1.066 1.00 82.69 90 THR A CA 1
ATOM 723 C C . THR A 1 90 ? 11.374 -7.409 2.377 1.00 82.69 90 THR A C 1
ATOM 725 O O . THR A 1 90 ? 10.758 -6.505 2.950 1.00 82.69 90 THR A O 1
ATOM 728 N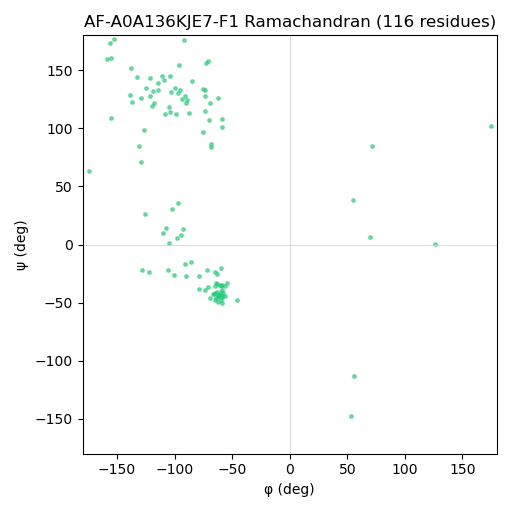 N . VAL A 1 91 ? 12.552 -7.840 2.832 1.00 81.69 91 VAL A N 1
ATOM 729 C CA . VAL A 1 91 ? 13.191 -7.289 4.037 1.00 81.69 91 VAL A CA 1
ATOM 730 C C . VAL A 1 91 ? 13.386 -5.771 3.930 1.00 81.69 91 VAL A C 1
ATOM 732 O O . VAL A 1 91 ? 13.256 -5.059 4.926 1.00 81.69 91 VAL A O 1
ATOM 735 N N . ASN A 1 92 ? 13.684 -5.261 2.732 1.00 82.50 92 ASN A N 1
ATOM 736 C CA . ASN A 1 92 ? 13.876 -3.831 2.513 1.00 82.50 92 ASN A CA 1
ATOM 737 C C . ASN A 1 92 ? 12.561 -3.046 2.642 1.00 82.50 92 ASN A C 1
ATOM 739 O O . ASN A 1 92 ? 12.519 -2.044 3.356 1.00 82.50 92 ASN A O 1
ATOM 743 N N . GLU A 1 93 ? 11.476 -3.523 2.026 1.00 82.12 93 GLU A N 1
ATOM 744 C CA . GLU A 1 93 ? 10.147 -2.910 2.172 1.00 82.12 93 GLU A CA 1
ATOM 745 C C . GLU A 1 93 ? 9.709 -2.895 3.635 1.00 82.12 93 GLU A C 1
ATOM 747 O O . GLU A 1 93 ? 9.300 -1.852 4.145 1.00 82.12 93 GLU A O 1
ATOM 752 N N . MET A 1 94 ? 9.894 -4.010 4.349 1.00 83.19 94 MET A N 1
ATOM 753 C CA . MET A 1 94 ? 9.585 -4.084 5.776 1.00 83.19 94 MET A CA 1
ATOM 754 C C . MET A 1 94 ? 10.394 -3.060 6.588 1.00 83.19 94 MET A C 1
ATOM 756 O O . MET A 1 94 ? 9.838 -2.390 7.460 1.00 83.19 94 MET A O 1
ATOM 760 N N . LYS A 1 95 ? 11.697 -2.903 6.315 1.00 84.31 95 LYS A N 1
ATOM 761 C CA . LYS A 1 95 ? 12.540 -1.897 6.989 1.00 84.31 95 LYS A CA 1
ATOM 762 C C . LYS A 1 95 ? 12.044 -0.474 6.727 1.00 84.31 95 LYS A C 1
ATOM 764 O O . LYS A 1 95 ? 11.966 0.324 7.663 1.00 84.31 95 LYS A O 1
ATOM 769 N N . LEU A 1 96 ? 11.691 -0.157 5.482 1.00 82.50 96 LEU A N 1
ATOM 770 C CA . LEU A 1 96 ? 11.187 1.165 5.100 1.00 82.50 96 LEU A CA 1
ATOM 771 C C . LEU A 1 96 ? 9.833 1.473 5.750 1.00 82.50 96 LEU A C 1
ATOM 773 O O . LEU A 1 96 ? 9.646 2.577 6.267 1.00 82.50 96 LEU A O 1
ATOM 777 N N . LEU A 1 97 ? 8.923 0.498 5.775 1.00 82.88 97 LEU A N 1
ATOM 778 C CA . LEU A 1 97 ? 7.620 0.627 6.426 1.00 82.88 97 LEU A CA 1
ATOM 779 C C . LEU A 1 97 ? 7.780 0.804 7.940 1.00 82.88 97 LEU A C 1
ATOM 781 O O . LEU A 1 97 ? 7.254 1.766 8.496 1.00 82.88 97 LEU A O 1
ATOM 785 N N . ARG A 1 98 ? 8.605 -0.020 8.603 1.00 81.00 98 ARG A N 1
ATOM 786 C CA . ARG A 1 98 ? 8.882 0.120 10.045 1.00 81.00 98 ARG A CA 1
ATOM 787 C C . ARG A 1 98 ? 9.447 1.493 10.400 1.00 81.00 98 ARG A C 1
ATOM 789 O O . ARG A 1 98 ? 9.013 2.073 11.389 1.00 81.00 98 ARG A O 1
ATOM 796 N N . LYS A 1 99 ? 10.370 2.023 9.589 1.00 82.00 99 LYS A N 1
ATOM 797 C CA . LYS A 1 99 ? 10.990 3.335 9.827 1.00 82.00 99 LYS A CA 1
ATOM 798 C C . LYS A 1 99 ? 9.991 4.494 9.737 1.00 82.00 99 LYS A C 1
ATOM 800 O O . LYS A 1 99 ? 10.161 5.474 10.453 1.00 82.00 99 LYS A O 1
ATOM 805 N N . LYS A 1 100 ? 9.001 4.419 8.840 1.00 76.62 100 LYS A N 1
ATOM 806 C CA . LYS A 1 100 ? 8.075 5.536 8.575 1.00 76.62 100 LYS A CA 1
ATOM 807 C C . LYS A 1 100 ? 6.715 5.420 9.258 1.00 76.62 100 LYS A C 1
ATOM 809 O O . LYS A 1 100 ? 6.078 6.445 9.469 1.00 76.62 100 LYS A O 1
ATOM 814 N N . VAL A 1 101 ? 6.259 4.206 9.551 1.00 72.56 101 VAL A N 1
ATOM 815 C C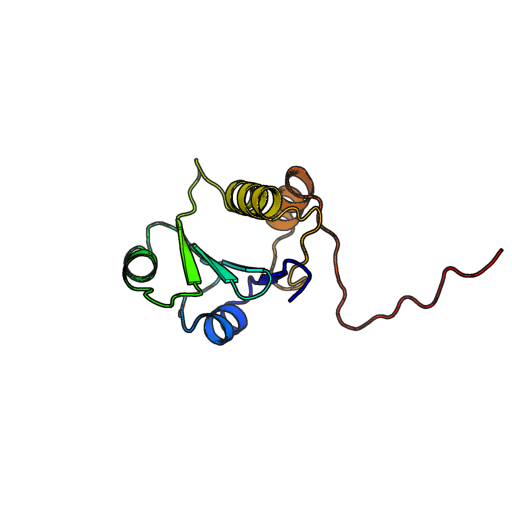A . VAL A 1 101 ? 4.846 3.937 9.854 1.00 72.56 101 VAL A CA 1
ATOM 816 C C . VAL A 1 101 ? 4.631 3.300 11.230 1.00 72.56 101 VAL A C 1
ATOM 818 O O . VAL A 1 101 ? 3.556 3.448 11.790 1.00 72.56 101 VAL A O 1
ATOM 821 N N . GLY A 1 102 ? 5.636 2.629 11.806 1.00 62.47 102 GLY A N 1
ATOM 822 C CA . GLY A 1 102 ? 5.439 1.814 13.009 1.00 62.47 102 GLY A CA 1
ATOM 823 C C . GLY A 1 102 ? 4.653 0.537 12.683 1.00 62.47 102 GLY A C 1
ATOM 824 O O . GLY A 1 102 ? 3.435 0.481 12.799 1.00 62.47 102 GLY A O 1
ATOM 825 N N . CYS A 1 103 ? 5.345 -0.513 12.233 1.00 55.62 103 CYS A N 1
ATOM 826 C CA . CYS A 1 103 ? 4.694 -1.770 11.839 1.00 55.62 103 CYS A CA 1
ATOM 827 C C . CYS A 1 103 ? 4.783 -2.826 12.942 1.00 55.62 103 CYS A C 1
ATOM 829 O O . CYS A 1 103 ? 5.873 -3.084 13.470 1.00 55.62 103 CYS A O 1
ATOM 831 N N . LYS A 1 104 ? 3.661 -3.500 13.210 1.00 55.50 104 LYS A N 1
ATOM 832 C CA . LYS A 1 104 ? 3.594 -4.719 14.026 1.00 55.50 104 LYS A CA 1
ATOM 833 C C . LYS A 1 104 ? 3.294 -5.906 13.114 1.00 55.50 104 LYS A C 1
ATOM 835 O O . LYS A 1 104 ? 2.583 -5.779 12.127 1.00 55.50 104 LYS A O 1
ATOM 840 N N . THR A 1 105 ? 3.915 -7.043 13.399 1.00 47.91 105 THR A N 1
ATOM 841 C CA . THR A 1 105 ? 3.706 -8.277 12.637 1.00 47.91 105 THR A CA 1
ATOM 842 C C . THR A 1 105 ? 2.573 -9.062 13.292 1.00 47.91 105 THR A C 1
ATOM 844 O O . THR A 1 105 ? 2.669 -9.336 14.486 1.00 47.91 105 THR A O 1
ATOM 847 N N . GLU A 1 106 ? 1.554 -9.480 12.542 1.00 49.53 106 GLU A N 1
ATOM 848 C CA . GLU A 1 106 ? 0.667 -10.564 12.976 1.00 49.53 106 GLU A CA 1
ATOM 849 C C . GLU A 1 106 ? 1.114 -11.858 12.308 1.00 49.53 106 GLU A C 1
ATOM 851 O O . GLU A 1 106 ? 1.008 -12.030 11.097 1.00 49.53 106 GLU A O 1
ATOM 856 N N . ALA A 1 107 ? 1.630 -12.786 13.110 1.00 40.97 107 ALA A N 1
ATOM 857 C CA . ALA A 1 107 ? 1.694 -14.177 12.703 1.00 40.97 107 ALA A CA 1
ATOM 858 C C . ALA A 1 107 ? 0.272 -14.738 12.818 1.00 40.97 107 ALA A C 1
ATOM 860 O O . ALA A 1 107 ? -0.163 -15.112 13.910 1.00 40.97 107 ALA A O 1
ATOM 861 N N . TYR A 1 108 ? -0.467 -14.779 11.709 1.00 39.06 108 TYR A N 1
ATOM 862 C CA . TYR A 1 108 ? -1.711 -15.543 11.647 1.00 39.06 108 TYR A CA 1
ATOM 863 C C . TYR A 1 108 ? -1.364 -17.012 11.952 1.00 39.06 108 TYR A C 1
ATOM 865 O O . TYR A 1 108 ? -0.785 -17.707 11.122 1.00 39.06 108 TYR A O 1
ATOM 873 N N . GLY A 1 109 ? -1.623 -17.465 13.186 1.00 40.03 109 GLY A N 1
ATOM 874 C CA . GLY A 1 109 ? -1.473 -18.873 13.579 1.00 40.03 109 GLY A CA 1
ATOM 875 C C . GLY A 1 109 ? -0.601 -19.209 14.796 1.00 40.03 109 GLY A C 1
ATOM 876 O O . GLY A 1 109 ? -0.527 -20.385 15.142 1.00 40.03 109 GLY A O 1
ATOM 877 N N . ARG A 1 110 ? 0.016 -18.257 15.511 1.00 37.84 110 ARG A N 1
ATOM 878 C CA . ARG A 1 110 ? 0.608 -18.562 16.834 1.00 37.84 110 ARG A CA 1
ATOM 879 C C . ARG A 1 110 ? 0.089 -17.611 17.898 1.00 37.84 110 ARG A C 1
ATOM 881 O O . ARG A 1 110 ? 0.588 -16.504 18.062 1.00 37.84 110 ARG A O 1
ATOM 888 N N . ARG A 1 111 ? -0.903 -18.080 18.661 1.00 40.50 111 ARG A N 1
ATOM 889 C CA . ARG A 1 111 ? -1.186 -17.527 19.987 1.00 40.50 111 ARG A CA 1
ATOM 890 C C . ARG A 1 111 ? 0.080 -17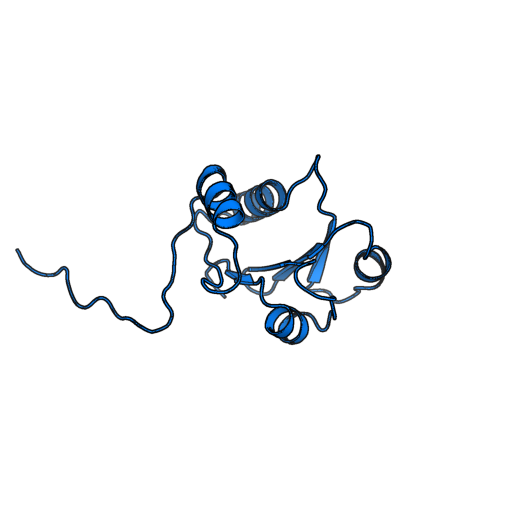.696 20.823 1.00 40.50 111 ARG A C 1
ATOM 892 O O . ARG A 1 111 ? 0.412 -18.810 21.214 1.00 40.50 111 ARG A O 1
ATOM 899 N N . SER A 1 112 ? 0.777 -16.600 21.090 1.00 41.47 112 SER A N 1
ATOM 900 C CA . SER A 1 112 ? 1.784 -16.534 22.143 1.00 41.47 112 SER A CA 1
ATOM 901 C C . SER A 1 112 ? 1.064 -16.629 23.485 1.00 41.47 112 SER A C 1
ATOM 903 O O . SER A 1 112 ? 0.715 -15.630 24.107 1.00 41.47 112 SER A O 1
ATOM 905 N N . SER A 1 113 ? 0.783 -17.850 23.922 1.00 48.25 113 SER A N 1
ATOM 906 C CA . SER A 1 113 ? 0.532 -18.149 25.324 1.00 48.25 113 SER A CA 1
ATOM 907 C C . SER A 1 113 ? 1.840 -17.958 26.089 1.00 48.25 113 SER A C 1
ATOM 909 O O . SER A 1 113 ? 2.596 -18.913 26.204 1.00 48.25 113 SER A O 1
ATOM 911 N N . GLN A 1 114 ? 2.139 -16.736 26.537 1.00 43.78 114 GLN A N 1
ATOM 912 C CA . GLN A 1 114 ? 3.015 -16.449 27.687 1.00 43.78 114 GLN A CA 1
ATOM 913 C C . GLN A 1 114 ? 3.231 -14.942 27.837 1.00 43.78 114 GLN A C 1
ATOM 915 O O . GLN A 1 114 ? 4.024 -14.349 27.117 1.00 43.78 114 GLN A O 1
ATOM 920 N N . ALA A 1 115 ? 2.520 -14.351 28.797 1.00 38.56 115 ALA A N 1
ATOM 921 C CA . ALA A 1 115 ? 3.033 -13.324 29.709 1.00 38.56 115 ALA A CA 1
ATOM 922 C C . ALA A 1 115 ? 1.942 -12.999 30.746 1.00 38.56 115 ALA A C 1
ATOM 924 O O . ALA A 1 115 ? 1.402 -11.901 30.800 1.00 38.56 115 ALA A O 1
ATOM 925 N N . ALA A 1 116 ? 1.587 -14.001 31.546 1.00 40.78 116 ALA A N 1
ATOM 926 C CA . ALA A 1 116 ? 0.993 -13.798 32.859 1.00 40.78 116 ALA A CA 1
ATOM 927 C C . ALA A 1 116 ? 1.794 -14.682 33.812 1.00 40.78 116 ALA A C 1
ATOM 929 O O . ALA A 1 116 ? 1.485 -15.857 34.003 1.00 40.78 116 ALA A O 1
ATOM 930 N N . SER A 1 117 ? 2.914 -14.157 34.297 1.00 41.91 117 SER A N 1
ATOM 931 C CA . SER A 1 117 ? 3.671 -14.733 35.406 1.00 41.91 117 SER A CA 1
ATOM 932 C C . SER A 1 117 ? 4.464 -13.614 36.074 1.00 41.91 117 SER A C 1
ATOM 934 O O . SER A 1 117 ? 5.443 -13.138 35.504 1.00 41.91 117 SER A O 1
ATOM 936 N N . ASN A 1 118 ? 3.983 -13.286 37.277 1.00 37.72 118 ASN A N 1
ATOM 937 C CA . ASN A 1 118 ? 4.548 -12.491 38.373 1.00 37.72 118 ASN A CA 1
ATOM 938 C C . ASN A 1 118 ? 4.610 -10.972 38.216 1.00 37.72 118 ASN A C 1
ATOM 940 O O . ASN A 1 118 ? 5.525 -10.459 37.541 1.00 37.72 118 ASN A O 1
#

pLDDT: mean 82.28, std 16.7, range [37.72, 96.19]

Secondary structure (DSSP, 8-state):
--S-EEE--HHHHHHHH----STTSEEEEEETTEEEEEE-GGGHHHHHH---TTEEEEE--SSS-HHHHHHHHHHHTT---BEE-GGGS-HHHHHHHHHHH-B----TT---------